Protein AF-A0A5S9MAD8-F1 (afdb_monomer)

Radius of gyration: 16.07 Å; Cα contacts (8 Å, |Δi|>4): 104; chains: 1; bounding box: 41×41×41 Å

Mean predicted aligned error: 9.91 Å

Secondary structure (DSSP, 8-state):
-PPPPPHHHHHHHHHHHHHHHHTT-HHHHHHHHHHHHHHHHHS---HHHHHHHHHHHHHHHHHHHTHHHHHH--SHHHHHHHHHHHHHHTHHHHHHHHIIIIIIHHHHHHHHTT-HHHHHHHHHHHHHHHHHHHTT-

Organism: Bacillus safensis (NCBI:txid561879)

pLDDT: mean 73.01, std 12.06, range [33.56, 89.81]

InterPro domains:
  IPR011990 Tetratricopeptide-like helical domain superfamily [G3DSA:1.25.40.10] (1-135)

Nearest PDB structures (foldseek):
  3q15-assembly1_A-2  TM=9.658E-01  e=4.443E-08  Bacillus subtilis
  4i9e-assembly1_B  TM=8.475E-01  e=8.284E-08  Bacillus subtilis subsp. subtilis str. 168
  8rsv-assembly2_B  TM=5.464E-01  e=5.008E-06  Bacillus phage phi3T
  6t46-assembly2_G  TM=8.419E-01  e=9.487E-04  Bacillus subtilis subsp. natto
  4gyo-assembly2_A  TM=5.445E-01  e=3.602E-05  Bacillus subtilis subsp. subtilis str. 168

Sequence (137 aa):
MKLKLSSPQVGIKINEWYRQICGFHVMKAEKLKAEIEQEILEMEQDQNLLLFYQLMDFRHKVMLEYFEPAKKASNDEEIKNLLETIEHSQTKLTDMLEYYVHFFFTGMFEFEQRNYLSAIAYYRSAEKKSSISYQMI

Structure (mmCIF, N/CA/C/O backbone):
data_AF-A0A5S9MAD8-F1
#
_entry.id   AF-A0A5S9MAD8-F1
#
loop_
_atom_site.group_PDB
_atom_site.id
_atom_site.type_symbol
_atom_site.label_atom_id
_atom_site.label_alt_id
_atom_site.label_comp_id
_atom_site.label_asym_id
_atom_site.label_entity_id
_atom_site.label_seq_id
_atom_site.pdbx_PDB_ins_code
_atom_site.Cartn_x
_atom_site.Cartn_y
_atom_site.Cartn_z
_atom_site.occupancy
_atom_site.B_iso_or_equiv
_atom_site.auth_seq_id
_atom_site.auth_comp_id
_atom_site.auth_asym_id
_atom_site.auth_atom_id
_atom_site.pdbx_PDB_model_num
ATOM 1 N N . MET A 1 1 ? -19.968 -17.087 14.741 1.00 36.34 1 MET A N 1
ATOM 2 C CA . MET A 1 1 ? -19.930 -15.861 13.915 1.00 36.34 1 MET A CA 1
ATOM 3 C C . MET A 1 1 ? -18.581 -15.837 13.219 1.00 36.34 1 MET A C 1
ATOM 5 O O . MET A 1 1 ? -17.586 -15.890 13.930 1.00 36.34 1 MET A O 1
ATOM 9 N N . LYS A 1 2 ? -18.519 -15.830 11.878 1.00 42.62 2 LYS A N 1
ATOM 10 C CA . LYS A 1 2 ? -17.281 -15.420 11.193 1.00 42.62 2 LYS A CA 1
ATOM 11 C C . LYS A 1 2 ? -17.064 -13.956 11.587 1.00 42.62 2 LYS A C 1
ATOM 13 O O . LYS A 1 2 ? -17.947 -13.139 11.336 1.00 42.62 2 LYS A O 1
ATOM 18 N N . LEU A 1 3 ? -15.975 -13.656 12.291 1.00 52.44 3 LEU A N 1
ATOM 19 C CA . LEU A 1 3 ? -15.529 -12.275 12.467 1.00 52.44 3 LEU A CA 1
ATOM 20 C C . LEU A 1 3 ? -15.275 -11.742 11.057 1.00 52.44 3 LEU A C 1
ATOM 22 O O . LEU A 1 3 ? -14.490 -12.343 10.325 1.00 52.44 3 LEU A O 1
ATOM 26 N N . LYS A 1 4 ? -16.000 -10.698 10.645 1.00 60.66 4 LYS A N 1
ATOM 27 C CA . LYS A 1 4 ? -15.664 -9.992 9.407 1.00 60.66 4 LYS A CA 1
ATOM 28 C C . LYS A 1 4 ? -14.216 -9.522 9.526 1.00 60.66 4 LYS A C 1
ATOM 30 O O . LYS A 1 4 ? -13.819 -9.087 10.609 1.00 60.66 4 LYS A O 1
ATOM 35 N N . LEU A 1 5 ? -13.435 -9.659 8.453 1.00 65.19 5 LEU A N 1
ATOM 36 C CA . LEU A 1 5 ? -12.082 -9.108 8.431 1.00 65.19 5 LEU A CA 1
ATOM 37 C C . LEU A 1 5 ? -12.155 -7.603 8.706 1.00 65.19 5 LEU A C 1
ATOM 39 O O . LEU A 1 5 ? -13.074 -6.931 8.231 1.00 65.19 5 LEU A O 1
ATOM 43 N N . SER A 1 6 ? -11.198 -7.091 9.477 1.00 74.12 6 SER A N 1
ATOM 44 C CA . SER A 1 6 ? -11.121 -5.655 9.736 1.00 74.12 6 SER A CA 1
ATOM 45 C C . SER A 1 6 ? -10.389 -4.951 8.594 1.00 74.12 6 SER A C 1
ATOM 47 O O . SER A 1 6 ? -9.384 -5.458 8.089 1.00 74.12 6 SER A O 1
ATOM 49 N N . SER A 1 7 ? -10.858 -3.759 8.220 1.00 75.62 7 SER A N 1
ATOM 50 C CA . SER A 1 7 ? -10.244 -2.906 7.186 1.00 75.62 7 SER A CA 1
ATOM 51 C C . SER A 1 7 ? -8.725 -2.720 7.331 1.00 75.62 7 SER A C 1
ATOM 53 O O . SER A 1 7 ? -8.002 -2.888 6.343 1.00 75.62 7 SER A O 1
ATOM 55 N N . PRO A 1 8 ? -8.174 -2.501 8.541 1.00 75.44 8 PRO A N 1
ATOM 56 C CA . PRO A 1 8 ? -6.734 -2.337 8.719 1.00 75.44 8 PRO A CA 1
ATOM 57 C C . PRO A 1 8 ? -5.931 -3.606 8.416 1.00 75.44 8 PRO A C 1
ATOM 59 O O . PRO A 1 8 ? -4.808 -3.508 7.927 1.00 75.44 8 PRO A O 1
ATOM 62 N N . GLN A 1 9 ? -6.495 -4.798 8.639 1.00 80.56 9 GLN A N 1
ATOM 63 C CA . GLN A 1 9 ? -5.815 -6.064 8.341 1.00 80.56 9 GLN A CA 1
ATOM 64 C C . GLN A 1 9 ? -5.610 -6.243 6.834 1.00 80.56 9 GLN A C 1
ATOM 66 O O . GLN A 1 9 ? -4.515 -6.602 6.395 1.00 80.56 9 GLN A O 1
ATOM 71 N N . VAL A 1 10 ? -6.638 -5.930 6.040 1.00 83.50 10 VAL A N 1
ATOM 72 C CA . VAL A 1 10 ? -6.539 -5.943 4.574 1.00 83.50 10 VAL A CA 1
ATOM 73 C C . VAL A 1 10 ? -5.621 -4.815 4.092 1.00 83.50 10 VAL A C 1
ATOM 75 O O . VAL A 1 10 ? -4.798 -5.030 3.203 1.00 83.50 10 VAL A O 1
ATOM 78 N N . GLY A 1 11 ? -5.664 -3.643 4.734 1.00 81.88 11 GLY A N 1
ATOM 79 C CA . GLY A 1 11 ? -4.753 -2.528 4.453 1.00 81.88 11 GLY A CA 1
ATOM 80 C C . GLY A 1 11 ? -3.271 -2.898 4.595 1.00 81.88 11 GLY A C 1
ATOM 81 O O . GLY A 1 11 ? -2.470 -2.585 3.716 1.00 81.88 11 GLY A O 1
ATOM 82 N N . ILE A 1 12 ? -2.893 -3.642 5.641 1.00 82.25 12 ILE A N 1
ATOM 83 C CA . ILE A 1 12 ? -1.512 -4.131 5.808 1.00 82.25 12 ILE A CA 1
ATOM 84 C C . ILE A 1 12 ? -1.109 -5.112 4.700 1.00 82.25 12 ILE A C 1
ATOM 86 O O . ILE A 1 12 ? 0.031 -5.068 4.233 1.00 82.25 12 ILE A O 1
ATOM 90 N N . LYS A 1 13 ? -2.022 -5.961 4.219 1.00 84.88 13 LYS A N 1
ATOM 91 C CA . LYS A 1 13 ? -1.727 -6.829 3.067 1.00 84.88 13 LYS A CA 1
ATOM 92 C C . LYS A 1 13 ? -1.536 -6.041 1.780 1.00 84.88 13 LYS A C 1
ATOM 94 O O . LYS A 1 13 ? -0.631 -6.354 1.011 1.00 84.88 13 LYS A O 1
ATOM 99 N N . ILE A 1 14 ? -2.320 -4.986 1.567 1.00 85.00 14 ILE A N 1
ATOM 100 C CA . ILE A 1 14 ? -2.109 -4.062 0.444 1.00 85.00 14 ILE A CA 1
ATOM 101 C C . ILE A 1 14 ? -0.730 -3.380 0.564 1.00 85.00 14 ILE A C 1
ATOM 103 O O . ILE A 1 14 ? -0.042 -3.208 -0.442 1.00 85.00 14 ILE A O 1
ATOM 107 N N . ASN A 1 15 ? -0.253 -3.084 1.779 1.00 82.56 15 ASN A N 1
ATOM 108 C CA . ASN A 1 15 ? 1.110 -2.573 1.991 1.00 82.56 15 ASN A CA 1
ATOM 109 C C . ASN A 1 15 ? 2.188 -3.600 1.625 1.00 82.56 15 ASN A C 1
ATOM 111 O O . ASN A 1 15 ? 3.227 -3.248 1.063 1.00 82.56 15 ASN A O 1
ATOM 115 N N . GLU A 1 16 ? 1.970 -4.875 1.944 1.00 84.31 16 GLU A N 1
ATOM 116 C CA . GLU A 1 16 ? 2.871 -5.945 1.521 1.00 84.31 16 GLU A CA 1
ATOM 117 C C . GLU A 1 16 ? 2.863 -6.111 -0.002 1.00 84.31 16 GLU A C 1
ATOM 119 O O . GLU A 1 16 ? 3.926 -6.234 -0.615 1.00 84.31 16 GLU A O 1
ATOM 124 N N . TRP A 1 17 ? 1.686 -6.019 -0.623 1.00 86.88 17 TRP A N 1
ATOM 125 C CA . TRP A 1 17 ? 1.540 -6.019 -2.074 1.00 86.88 17 TRP A CA 1
ATOM 126 C C . TRP A 1 17 ? 2.324 -4.870 -2.718 1.00 86.88 17 TRP A C 1
ATOM 128 O O . TRP A 1 17 ? 3.088 -5.118 -3.651 1.00 86.88 17 TRP A O 1
ATOM 138 N N . TYR A 1 18 ? 2.270 -3.659 -2.151 1.00 82.62 18 TYR A N 1
ATOM 139 C CA . TYR A 1 18 ? 3.089 -2.523 -2.593 1.00 82.62 18 TYR A CA 1
ATOM 140 C C . TYR A 1 18 ? 4.591 -2.833 -2.582 1.00 82.62 18 TYR A C 1
ATOM 142 O O . TYR A 1 18 ? 5.291 -2.556 -3.553 1.00 82.62 18 TYR A O 1
ATOM 150 N N . ARG A 1 19 ? 5.099 -3.480 -1.523 1.00 81.75 19 ARG A N 1
ATOM 151 C CA . ARG A 1 19 ? 6.519 -3.876 -1.454 1.00 81.75 19 ARG A CA 1
ATOM 152 C C . ARG A 1 19 ? 6.892 -4.874 -2.549 1.00 81.75 19 ARG A C 1
ATOM 154 O O . ARG A 1 19 ? 7.978 -4.771 -3.116 1.00 81.75 19 ARG A O 1
ATOM 161 N N . GLN A 1 20 ? 6.008 -5.825 -2.862 1.00 82.56 20 GLN A N 1
ATOM 162 C CA . GLN A 1 20 ? 6.246 -6.769 -3.958 1.00 82.56 20 GLN A CA 1
ATOM 163 C C . GLN A 1 20 ? 6.226 -6.072 -5.324 1.00 82.56 20 GLN A C 1
ATOM 165 O O . GLN A 1 20 ? 7.050 -6.415 -6.172 1.00 82.56 20 GLN A O 1
ATOM 170 N N . ILE A 1 21 ? 5.349 -5.075 -5.509 1.00 79.12 21 ILE A N 1
ATOM 171 C CA . ILE A 1 21 ? 5.280 -4.247 -6.722 1.00 79.12 21 ILE A CA 1
ATOM 172 C C . ILE A 1 21 ? 6.576 -3.451 -6.912 1.00 79.12 21 ILE A C 1
ATOM 174 O O . ILE A 1 21 ? 7.177 -3.507 -7.982 1.00 79.12 21 ILE A O 1
ATOM 178 N N . CYS A 1 22 ? 7.055 -2.758 -5.875 1.00 73.94 22 CYS A N 1
ATOM 179 C CA . CYS A 1 22 ? 8.310 -2.003 -5.955 1.00 73.94 22 CYS A CA 1
ATOM 180 C C . CYS A 1 22 ? 9.528 -2.911 -6.172 1.00 73.94 22 CYS A C 1
ATOM 182 O O . CYS A 1 22 ? 10.488 -2.507 -6.814 1.00 73.94 22 CYS A O 1
ATOM 184 N N . GLY A 1 23 ? 9.486 -4.152 -5.683 1.00 74.25 23 GLY A N 1
ATOM 185 C CA . GLY A 1 23 ? 10.523 -5.150 -5.949 1.00 74.25 23 GLY A CA 1
ATOM 186 C C . GLY A 1 23 ? 10.373 -5.903 -7.278 1.00 74.25 23 GLY A C 1
ATOM 187 O O . GLY A 1 23 ? 11.100 -6.869 -7.476 1.00 74.25 23 GLY A O 1
ATOM 188 N N . PHE A 1 24 ? 9.415 -5.544 -8.144 1.00 74.12 24 PHE A N 1
ATOM 189 C CA . PHE A 1 24 ? 9.109 -6.242 -9.408 1.00 74.12 24 PHE A CA 1
ATOM 190 C C . PHE A 1 24 ? 8.879 -7.761 -9.268 1.00 74.12 24 PHE A C 1
ATOM 192 O O . PHE A 1 24 ? 9.082 -8.542 -10.202 1.00 74.12 24 PHE A O 1
ATOM 199 N N . HIS A 1 25 ? 8.392 -8.213 -8.110 1.00 80.06 25 HIS A N 1
ATOM 200 C CA . HIS A 1 25 ? 8.099 -9.622 -7.850 1.00 80.06 25 HIS A CA 1
ATOM 201 C C . HIS A 1 25 ? 6.718 -10.013 -8.400 1.00 80.06 25 HIS A C 1
ATOM 203 O O . HIS A 1 25 ? 5.810 -10.335 -7.634 1.00 80.06 25 HIS A O 1
ATOM 209 N N . VAL A 1 26 ? 6.556 -10.020 -9.727 1.00 79.69 26 VAL A N 1
ATOM 210 C CA . VAL A 1 26 ? 5.252 -10.178 -10.412 1.00 79.69 26 VAL A CA 1
ATOM 211 C C . VAL A 1 26 ? 4.441 -11.374 -9.911 1.00 79.69 26 VAL A C 1
ATOM 213 O O . VAL A 1 26 ? 3.281 -11.227 -9.546 1.00 79.69 26 VAL A O 1
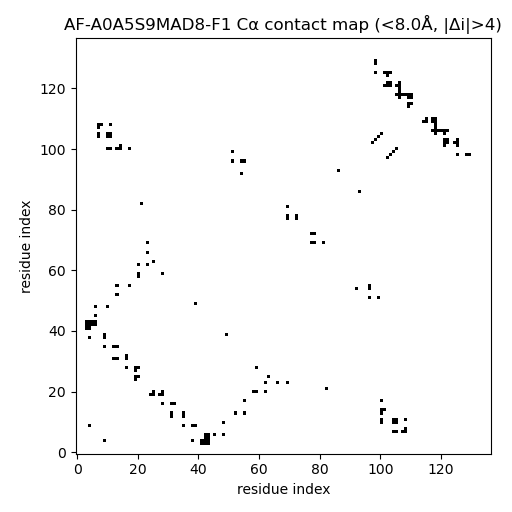ATOM 216 N N . MET A 1 27 ? 5.061 -12.553 -9.809 1.00 81.88 27 MET A N 1
ATOM 217 C CA . MET A 1 27 ? 4.370 -13.771 -9.358 1.00 81.88 27 MET A CA 1
ATOM 218 C C . MET A 1 27 ? 3.815 -13.648 -7.931 1.00 81.88 27 MET A C 1
ATOM 220 O O . MET A 1 27 ? 2.739 -14.163 -7.633 1.00 81.88 27 MET A O 1
ATOM 224 N N . LYS A 1 28 ? 4.548 -12.975 -7.0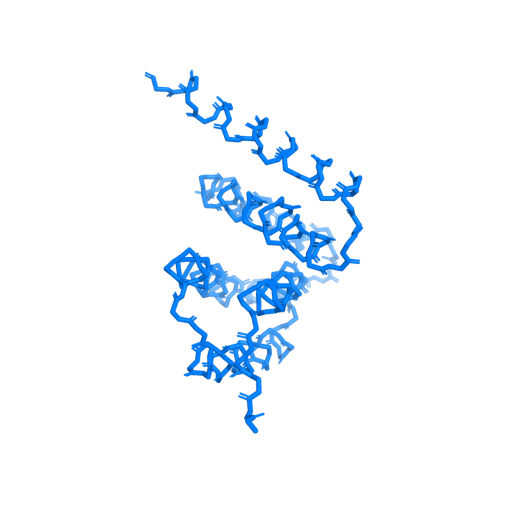33 1.00 83.12 28 LYS A N 1
ATOM 225 C CA . LYS A 1 28 ? 4.103 -12.746 -5.651 1.00 83.12 28 LYS A CA 1
ATOM 226 C C . LYS A 1 28 ? 3.045 -11.647 -5.592 1.00 83.12 28 LYS A C 1
ATOM 228 O O . LYS A 1 28 ? 2.096 -11.777 -4.826 1.00 83.12 28 LYS A O 1
ATOM 233 N N . ALA A 1 29 ? 3.199 -10.602 -6.405 1.00 86.00 29 ALA A N 1
ATOM 234 C CA . ALA A 1 29 ? 2.254 -9.497 -6.493 1.00 86.00 29 ALA A CA 1
ATOM 235 C C . ALA A 1 29 ? 0.881 -9.957 -7.013 1.00 86.00 29 ALA A C 1
ATOM 237 O O . ALA A 1 29 ? -0.128 -9.637 -6.395 1.00 86.00 29 ALA A O 1
ATOM 238 N N . GLU A 1 30 ? 0.832 -10.778 -8.066 1.00 85.88 30 GLU A N 1
ATOM 239 C CA . GLU A 1 30 ? -0.416 -11.367 -8.582 1.00 85.88 30 GLU A CA 1
ATOM 240 C C . GLU A 1 30 ? -1.105 -12.271 -7.549 1.00 85.88 30 GLU A C 1
ATOM 242 O O . GLU A 1 30 ? -2.319 -12.195 -7.352 1.00 85.88 30 GLU A O 1
ATOM 247 N N . LYS A 1 31 ? -0.333 -13.090 -6.821 1.00 89.69 31 LYS A N 1
ATOM 248 C CA . LYS A 1 31 ? -0.887 -13.937 -5.754 1.00 89.69 31 LYS A CA 1
ATOM 249 C C . LYS A 1 31 ? -1.511 -13.099 -4.635 1.00 89.69 31 LYS A C 1
ATOM 251 O O . LYS A 1 31 ? -2.632 -13.379 -4.224 1.00 89.69 31 LYS A O 1
ATOM 256 N N . LEU A 1 32 ? -0.797 -12.072 -4.164 1.00 88.12 32 LEU A N 1
ATOM 257 C CA . LEU A 1 32 ? -1.294 -11.167 -3.124 1.00 88.12 32 LEU A CA 1
ATOM 258 C C . LEU A 1 32 ? -2.531 -10.397 -3.587 1.00 88.12 32 LEU A C 1
ATOM 260 O O . LEU A 1 32 ? -3.478 -10.271 -2.818 1.00 88.12 32 LEU A O 1
ATOM 264 N N . LYS A 1 33 ? -2.562 -9.940 -4.844 1.00 89.81 33 LYS A N 1
ATOM 265 C CA . LYS A 1 33 ? -3.738 -9.283 -5.421 1.00 89.81 33 LYS A CA 1
ATOM 266 C C . LYS A 1 33 ? -4.978 -10.177 -5.341 1.00 89.81 33 LYS A C 1
ATOM 268 O O . LYS A 1 33 ? -6.005 -9.731 -4.840 1.00 89.81 33 LYS A O 1
ATOM 273 N N . ALA A 1 34 ? -4.874 -11.430 -5.783 1.00 88.94 34 ALA A N 1
ATOM 274 C CA . ALA A 1 34 ? -6.000 -12.364 -5.759 1.00 88.94 34 ALA A CA 1
ATOM 275 C C . ALA A 1 34 ? -6.507 -12.639 -4.329 1.00 88.94 34 ALA A C 1
ATOM 277 O O . ALA A 1 34 ? -7.713 -12.738 -4.106 1.00 88.94 34 ALA A O 1
ATOM 278 N N . GLU A 1 35 ? -5.600 -12.735 -3.350 1.00 89.06 35 GLU A N 1
ATOM 279 C CA . GLU A 1 35 ? -5.957 -12.882 -1.931 1.00 89.06 35 GLU A CA 1
ATOM 280 C C . GLU A 1 35 ? -6.687 -11.638 -1.397 1.00 89.06 35 GLU A C 1
ATOM 282 O O . GLU A 1 35 ? -7.727 -11.762 -0.751 1.00 89.06 35 GLU A O 1
ATOM 287 N N . ILE A 1 36 ? -6.191 -10.439 -1.717 1.00 87.44 36 ILE A N 1
ATOM 288 C CA . ILE A 1 36 ? -6.797 -9.163 -1.310 1.00 87.44 36 ILE A CA 1
ATOM 289 C C . ILE A 1 36 ? -8.196 -9.000 -1.918 1.00 87.44 36 ILE A C 1
ATOM 291 O O . ILE A 1 36 ? -9.118 -8.598 -1.214 1.00 87.44 36 ILE A O 1
ATOM 295 N N . GLU A 1 37 ? -8.391 -9.342 -3.195 1.00 88.56 37 GLU A N 1
ATOM 296 C CA . GLU A 1 37 ? -9.704 -9.269 -3.853 1.00 88.56 37 GLU A CA 1
ATOM 297 C C . GLU A 1 37 ? -10.747 -10.164 -3.168 1.00 88.56 37 GLU A C 1
ATOM 299 O O . GLU A 1 37 ? -11.890 -9.746 -2.988 1.00 88.56 37 GLU A O 1
ATOM 304 N N . GLN A 1 38 ? -10.359 -11.371 -2.740 1.00 87.50 38 GLN A N 1
ATOM 305 C CA . GLN A 1 38 ? -11.239 -12.263 -1.976 1.00 87.50 38 GLN A CA 1
ATOM 306 C C . GLN A 1 38 ? -11.570 -11.682 -0.597 1.00 87.50 38 GLN A C 1
ATOM 308 O O . GLN A 1 38 ? -12.721 -11.719 -0.164 1.00 87.50 38 GLN A O 1
ATOM 313 N N . GLU A 1 39 ? -10.581 -11.109 0.086 1.00 85.12 39 GLU A N 1
ATOM 314 C CA . GLU A 1 39 ? -10.763 -10.551 1.426 1.00 85.12 39 GLU A CA 1
ATOM 315 C C . GLU A 1 39 ? -11.611 -9.279 1.430 1.00 85.12 39 GLU A C 1
ATOM 317 O O . GLU A 1 39 ? -12.449 -9.123 2.315 1.00 85.12 39 GLU A O 1
ATOM 322 N N . ILE A 1 40 ? -11.487 -8.425 0.409 1.00 83.88 40 ILE A N 1
ATOM 323 C CA . ILE A 1 40 ? -12.338 -7.239 0.226 1.00 83.88 40 ILE A CA 1
ATOM 324 C C . ILE A 1 40 ? -13.821 -7.629 0.095 1.00 83.88 40 ILE A C 1
ATOM 326 O O . ILE A 1 40 ? -14.685 -6.892 0.570 1.00 83.88 40 ILE A O 1
ATOM 330 N N . LEU A 1 41 ? -14.137 -8.787 -0.501 1.00 82.94 41 LEU A N 1
ATOM 331 C CA . LEU A 1 41 ? -15.517 -9.280 -0.618 1.00 82.94 41 LEU A CA 1
ATOM 332 C C . LEU A 1 41 ? -16.108 -9.745 0.724 1.00 82.94 41 LEU A C 1
ATOM 334 O O . LEU A 1 41 ? -17.322 -9.663 0.913 1.00 82.94 41 LEU A O 1
ATOM 338 N N . GLU A 1 42 ? -15.278 -10.242 1.648 1.00 80.38 42 GLU A N 1
ATOM 339 C CA . GLU A 1 42 ? -15.710 -10.727 2.970 1.00 80.38 42 GLU A CA 1
ATOM 340 C C . GLU A 1 42 ? -15.682 -9.637 4.068 1.00 80.38 42 GLU A C 1
ATOM 342 O O . GLU A 1 42 ? -16.211 -9.843 5.168 1.00 80.38 42 GLU A O 1
ATOM 347 N N . MET A 1 43 ? -15.073 -8.483 3.786 1.00 79.69 43 MET A N 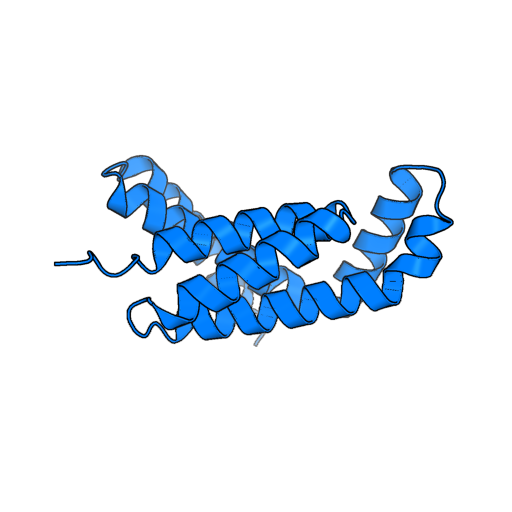1
ATOM 348 C CA . MET A 1 43 ? -14.849 -7.387 4.732 1.00 79.69 43 MET A CA 1
ATOM 349 C C . MET A 1 43 ? -16.078 -6.482 4.937 1.00 79.69 43 MET A C 1
ATOM 351 O O . MET A 1 43 ? -17.046 -6.493 4.175 1.00 79.69 43 MET A O 1
ATOM 355 N N . GLU A 1 44 ? -16.046 -5.645 5.978 1.00 74.31 44 GLU A N 1
ATOM 356 C CA . GLU A 1 44 ? -16.955 -4.497 6.081 1.00 74.31 44 GLU A CA 1
ATOM 357 C C . GLU A 1 44 ? -16.703 -3.477 4.964 1.00 74.31 44 GLU A C 1
ATOM 359 O O . GLU A 1 44 ? -15.578 -3.307 4.506 1.00 74.31 44 GLU A O 1
ATOM 364 N N . GLN A 1 45 ? -17.753 -2.789 4.505 1.00 73.25 45 GLN A N 1
ATOM 365 C CA . GLN A 1 45 ? -17.591 -1.776 3.463 1.00 73.25 45 GLN A CA 1
ATOM 366 C C . GLN A 1 45 ? -16.785 -0.587 3.994 1.00 73.25 45 GLN A C 1
ATOM 368 O O . GLN A 1 45 ? -17.293 0.209 4.780 1.00 73.25 45 GLN A O 1
ATOM 373 N N . ASP A 1 46 ? -15.556 -0.444 3.502 1.00 79.44 46 ASP A N 1
ATOM 374 C CA . ASP A 1 46 ? -14.699 0.712 3.743 1.00 79.44 46 ASP A CA 1
ATOM 375 C C . ASP A 1 46 ? -14.314 1.352 2.404 1.00 79.44 46 ASP A C 1
ATOM 377 O O . ASP A 1 46 ? -13.526 0.812 1.625 1.00 79.44 46 ASP A O 1
ATOM 381 N N . GLN A 1 47 ? -14.889 2.523 2.126 1.00 77.62 47 GLN A N 1
ATOM 382 C CA . GLN A 1 47 ? -14.639 3.254 0.884 1.00 77.62 47 GLN A CA 1
ATOM 383 C C . GLN A 1 47 ? -13.183 3.719 0.753 1.00 77.62 47 GLN A C 1
ATOM 385 O O . GLN A 1 47 ? -12.672 3.777 -0.365 1.00 77.62 47 GLN A O 1
ATOM 390 N N . ASN A 1 48 ? -12.502 4.008 1.866 1.00 76.75 48 ASN A N 1
ATOM 391 C CA . ASN A 1 48 ? -11.101 4.424 1.839 1.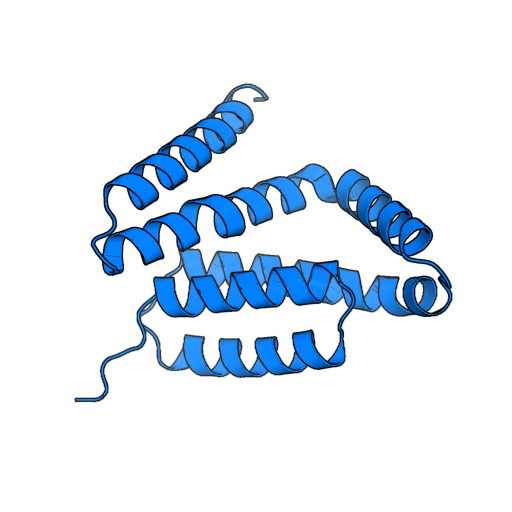00 76.75 48 ASN A CA 1
ATOM 392 C C . ASN A 1 48 ? -10.201 3.246 1.458 1.00 76.75 48 ASN A C 1
ATOM 394 O O . ASN A 1 48 ? -9.259 3.421 0.687 1.00 76.75 48 ASN A O 1
ATOM 398 N N . LEU A 1 49 ? -10.522 2.038 1.934 1.00 81.50 49 LEU A N 1
ATOM 399 C CA . LEU A 1 49 ? -9.805 0.830 1.528 1.00 81.50 49 LEU A CA 1
ATOM 400 C C . LEU A 1 49 ? -10.051 0.496 0.052 1.00 81.50 49 LEU A C 1
ATOM 402 O O . LEU A 1 49 ? -9.102 0.167 -0.655 1.00 81.50 49 LEU A O 1
ATOM 406 N N . LEU A 1 50 ? -11.289 0.613 -0.442 1.00 83.44 50 LEU A N 1
ATOM 407 C CA . LEU A 1 50 ? -11.570 0.393 -1.867 1.00 83.44 50 LEU A CA 1
ATOM 408 C C . LEU A 1 50 ? -10.806 1.383 -2.754 1.00 83.44 50 LEU A C 1
ATOM 410 O O . LEU A 1 50 ? -10.237 0.979 -3.767 1.00 83.44 50 LEU A O 1
ATOM 414 N N . LEU A 1 51 ? -10.759 2.661 -2.367 1.00 82.12 51 LEU A N 1
ATOM 415 C CA . LEU A 1 51 ? -9.963 3.662 -3.073 1.00 82.12 51 LEU A CA 1
ATOM 416 C C . LEU A 1 51 ? -8.477 3.289 -3.051 1.00 82.12 51 LEU A C 1
ATOM 418 O O . LEU A 1 51 ? -7.811 3.323 -4.085 1.00 82.12 51 LEU A O 1
ATOM 422 N N . PHE A 1 52 ? -7.964 2.884 -1.890 1.00 80.50 52 PHE A N 1
ATOM 423 C CA . PHE A 1 52 ? -6.578 2.456 -1.753 1.00 80.50 52 PHE A CA 1
ATOM 424 C C . PHE A 1 52 ? -6.250 1.244 -2.635 1.00 80.50 52 PHE A C 1
ATOM 426 O O . PHE A 1 52 ? -5.235 1.243 -3.333 1.00 80.50 52 PHE A O 1
ATOM 433 N N . TYR A 1 53 ? -7.146 0.258 -2.685 1.00 85.94 53 TYR A N 1
ATOM 434 C CA . TYR A 1 53 ? -7.045 -0.889 -3.580 1.00 85.94 53 TYR A CA 1
ATOM 435 C C . TYR A 1 53 ? -6.989 -0.465 -5.055 1.00 85.94 53 TYR A C 1
ATOM 437 O O . TYR A 1 53 ? -6.116 -0.918 -5.791 1.00 85.94 53 TYR A O 1
ATOM 445 N N . GLN A 1 54 ? -7.872 0.439 -5.491 1.00 85.12 54 GLN A N 1
ATOM 446 C CA . GLN A 1 54 ? -7.900 0.921 -6.877 1.00 85.12 54 GLN A CA 1
ATOM 447 C C . GLN A 1 54 ? -6.603 1.634 -7.278 1.00 85.12 54 GLN A C 1
ATOM 449 O O . GLN A 1 54 ? -6.094 1.419 -8.381 1.00 85.12 54 GLN A O 1
ATOM 454 N N . LEU A 1 55 ? -6.047 2.455 -6.383 1.00 83.25 55 LEU A N 1
ATOM 455 C CA . LEU A 1 55 ? -4.758 3.113 -6.605 1.00 83.25 55 LEU A CA 1
ATOM 456 C C . LEU A 1 55 ? -3.626 2.083 -6.733 1.00 83.25 55 LEU A C 1
ATOM 458 O O . LEU A 1 55 ? -2.755 2.221 -7.594 1.00 83.25 55 LEU A O 1
ATOM 462 N N . MET A 1 56 ? -3.660 1.029 -5.914 1.00 84.31 56 MET A N 1
ATOM 463 C CA . MET A 1 56 ? -2.662 -0.037 -5.953 1.00 84.31 56 MET A CA 1
ATOM 464 C C . MET A 1 56 ? -2.770 -0.899 -7.215 1.00 84.31 56 MET A C 1
ATOM 466 O O . MET A 1 56 ? -1.753 -1.209 -7.832 1.00 84.31 56 MET A O 1
ATOM 470 N N . ASP A 1 57 ? -3.986 -1.227 -7.657 1.00 86.25 57 ASP A N 1
ATOM 471 C CA . ASP A 1 57 ? -4.213 -1.952 -8.911 1.00 86.25 57 ASP A CA 1
ATOM 472 C C . ASP A 1 57 ? -3.711 -1.156 -10.122 1.00 86.25 57 ASP A C 1
ATOM 474 O O . ASP A 1 57 ? -3.085 -1.715 -11.025 1.00 86.25 57 ASP A O 1
ATOM 478 N N . PHE A 1 58 ? -3.899 0.167 -10.122 1.00 82.19 58 PHE A N 1
ATOM 479 C CA . PHE A 1 58 ? -3.304 1.028 -11.141 1.00 82.19 58 PHE A CA 1
ATOM 480 C C . PHE A 1 58 ? -1.769 0.966 -11.108 1.00 82.19 58 PHE A C 1
ATOM 482 O O . PHE A 1 58 ? -1.140 0.740 -12.142 1.00 82.19 58 PHE A O 1
ATOM 489 N N . ARG A 1 59 ? -1.146 1.074 -9.926 1.00 80.31 59 ARG A N 1
ATOM 490 C CA . ARG A 1 59 ? 0.317 0.959 -9.781 1.00 80.31 59 ARG A CA 1
ATOM 491 C C . ARG A 1 59 ? 0.847 -0.411 -10.217 1.00 80.31 59 ARG A C 1
ATOM 493 O O . ARG A 1 59 ? 1.933 -0.487 -10.794 1.00 80.31 59 ARG A O 1
ATOM 500 N N . HIS A 1 60 ? 0.087 -1.474 -9.968 1.00 83.19 60 HIS A N 1
ATOM 501 C CA . HIS A 1 60 ? 0.413 -2.830 -10.395 1.00 83.19 60 HIS A CA 1
ATOM 502 C C . HIS A 1 60 ? 0.360 -2.978 -11.921 1.00 83.19 60 HIS A C 1
ATOM 504 O O . HIS A 1 60 ? 1.287 -3.529 -12.510 1.00 83.19 60 HIS A O 1
ATOM 510 N N . LYS A 1 61 ? -0.662 -2.416 -12.580 1.00 82.94 61 LYS A N 1
ATOM 511 C CA . LYS A 1 61 ? -0.742 -2.358 -14.051 1.00 82.94 61 LYS A CA 1
ATOM 512 C C . LYS A 1 61 ? 0.445 -1.618 -14.656 1.00 82.94 61 LYS A C 1
ATOM 514 O O . LYS A 1 61 ? 1.067 -2.133 -15.578 1.00 82.94 61 LYS A O 1
ATOM 519 N N . VAL A 1 62 ? 0.816 -0.476 -14.075 1.00 79.56 62 VAL A N 1
ATOM 520 C CA . VAL A 1 62 ? 2.024 0.262 -14.467 1.00 79.56 62 VAL A CA 1
ATOM 521 C C . VAL A 1 62 ? 3.257 -0.639 -14.335 1.00 79.56 62 VAL A C 1
ATOM 523 O O . VAL A 1 62 ? 4.019 -0.778 -15.281 1.00 79.56 62 VAL A O 1
ATOM 526 N N . MET A 1 63 ? 3.446 -1.336 -13.210 1.00 79.69 63 MET A N 1
ATOM 527 C CA . MET A 1 63 ? 4.572 -2.271 -13.057 1.00 79.69 63 MET A CA 1
ATOM 528 C C . MET A 1 63 ? 4.599 -3.352 -14.152 1.00 79.69 63 MET A C 1
ATOM 530 O O . MET A 1 63 ? 5.677 -3.650 -14.657 1.00 79.69 63 MET A O 1
ATOM 534 N N . LEU A 1 64 ? 3.449 -3.910 -14.544 1.00 77.81 64 LEU A N 1
ATOM 535 C CA . LEU A 1 64 ? 3.363 -4.898 -15.628 1.00 77.81 64 LEU A CA 1
ATOM 536 C C . LEU A 1 64 ? 3.755 -4.310 -16.993 1.00 77.81 64 LEU A C 1
ATOM 538 O O . LEU A 1 64 ? 4.450 -4.972 -17.759 1.00 77.81 64 LEU A O 1
ATOM 542 N N . GLU A 1 65 ? 3.375 -3.064 -17.285 1.00 78.06 65 GLU A N 1
ATOM 543 C CA . GLU A 1 65 ? 3.789 -2.364 -18.511 1.00 78.06 65 GLU A CA 1
ATOM 544 C C . GLU A 1 65 ? 5.311 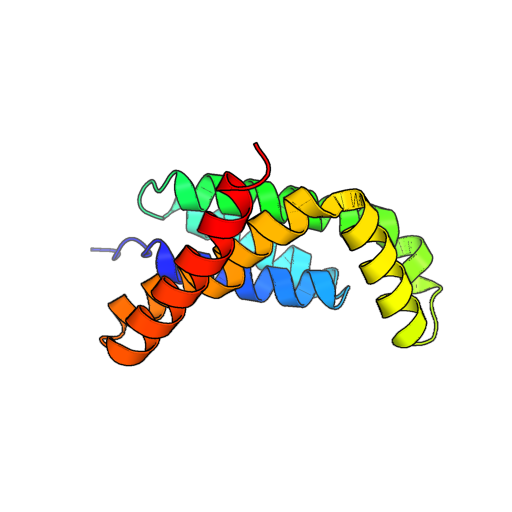-2.153 -18.568 1.00 78.06 65 GLU A C 1
ATOM 546 O O . GLU A 1 65 ? 5.932 -2.328 -19.618 1.00 78.06 65 GLU A O 1
ATOM 551 N N . TYR A 1 66 ? 5.932 -1.850 -17.425 1.00 69.56 66 TYR A N 1
ATOM 552 C CA . TYR A 1 66 ? 7.383 -1.676 -17.300 1.00 69.56 66 TYR A CA 1
ATOM 553 C C . TYR A 1 66 ? 8.131 -2.975 -16.945 1.00 69.56 66 TYR A C 1
ATOM 555 O O . TYR A 1 66 ? 9.348 -2.953 -16.745 1.00 69.56 66 TYR A O 1
ATOM 563 N N . PHE A 1 67 ? 7.449 -4.124 -16.912 1.00 68.12 67 PHE A N 1
ATOM 564 C CA . PHE A 1 67 ? 8.059 -5.399 -16.534 1.00 68.12 67 PHE A CA 1
ATOM 565 C C . PHE A 1 67 ? 9.030 -5.925 -17.595 1.00 68.12 67 PHE A C 1
ATOM 567 O O . PHE A 1 67 ? 10.112 -6.392 -17.259 1.00 68.12 67 PHE A O 1
ATOM 574 N N . GLU A 1 68 ? 8.686 -5.821 -18.880 1.00 64.31 68 GLU A N 1
ATOM 575 C CA . GLU A 1 68 ? 9.563 -6.247 -19.980 1.00 64.31 68 GLU A CA 1
ATOM 576 C C . GLU A 1 68 ? 10.922 -5.511 -20.001 1.00 64.31 68 GLU A C 1
ATOM 578 O O . GLU A 1 68 ? 11.954 -6.181 -20.117 1.00 64.31 68 GLU A O 1
ATOM 583 N N . PRO A 1 69 ? 10.990 -4.168 -19.853 1.00 61.75 69 PRO A N 1
ATOM 584 C CA . PRO A 1 69 ? 12.270 -3.482 -19.685 1.00 61.75 69 PRO A CA 1
ATOM 585 C C . PRO A 1 69 ? 12.956 -3.814 -18.349 1.00 61.75 69 PRO A C 1
ATOM 587 O O . PRO A 1 69 ? 14.171 -3.995 -18.342 1.00 61.75 69 PRO A O 1
ATOM 590 N N . ALA A 1 70 ? 12.214 -3.990 -17.249 1.00 59.59 70 ALA A N 1
ATOM 591 C CA . ALA A 1 70 ? 12.785 -4.377 -15.953 1.00 59.59 70 ALA A CA 1
ATOM 592 C C . ALA A 1 70 ? 13.358 -5.809 -15.932 1.00 59.59 70 ALA A C 1
ATOM 594 O O . ALA A 1 70 ? 14.319 -6.080 -15.229 1.00 59.59 70 ALA A O 1
ATOM 595 N N . LYS A 1 71 ? 12.824 -6.733 -16.736 1.00 61.31 71 LYS A N 1
ATOM 596 C CA . LYS A 1 71 ? 13.352 -8.100 -16.890 1.00 61.31 71 LYS A CA 1
ATOM 597 C C . LYS A 1 71 ? 14.649 -8.143 -17.705 1.00 61.31 71 LYS A C 1
ATOM 599 O O . LYS A 1 71 ? 15.419 -9.094 -17.587 1.00 61.31 71 LYS A O 1
ATOM 604 N N . LYS A 1 72 ? 14.869 -7.140 -18.562 1.00 59.91 72 LYS A N 1
ATOM 605 C CA . LYS A 1 72 ? 16.133 -6.938 -19.289 1.00 59.91 72 LYS A CA 1
ATOM 606 C C . LYS A 1 72 ? 17.182 -6.223 -18.441 1.00 59.91 72 LYS A C 1
ATOM 608 O O . LYS A 1 72 ? 18.366 -6.343 -18.750 1.00 59.91 72 LYS A O 1
ATOM 613 N N . ALA A 1 73 ? 16.751 -5.505 -17.405 1.00 58.28 73 ALA A N 1
ATOM 614 C CA . ALA A 1 73 ? 17.646 -4.915 -16.430 1.00 58.28 73 ALA A CA 1
ATOM 615 C C . ALA A 1 73 ? 18.374 -6.031 -15.672 1.00 58.28 73 ALA A C 1
ATOM 617 O O . ALA A 1 73 ? 17.753 -6.961 -15.159 1.00 58.28 73 ALA A O 1
ATOM 618 N N . SER A 1 74 ? 19.702 -5.975 -15.664 1.00 54.41 74 SER A N 1
ATOM 619 C CA . SER A 1 74 ? 20.536 -7.033 -15.073 1.00 54.41 74 SER A CA 1
ATOM 620 C C . SER A 1 74 ? 20.940 -6.725 -13.629 1.00 54.41 74 SER A C 1
ATOM 622 O O . SER A 1 74 ? 21.361 -7.636 -12.920 1.00 54.41 74 SER A O 1
ATOM 624 N N . ASN A 1 75 ? 20.777 -5.471 -13.186 1.00 60.31 75 ASN A N 1
ATOM 625 C CA . ASN A 1 75 ? 21.221 -4.983 -11.880 1.00 60.31 75 ASN A CA 1
ATOM 626 C C . ASN A 1 75 ? 20.119 -4.199 -11.140 1.00 60.31 75 ASN A C 1
ATOM 628 O O . ASN A 1 75 ? 19.326 -3.486 -11.757 1.00 60.31 75 ASN A O 1
ATOM 632 N N . ASP A 1 76 ? 20.153 -4.237 -9.803 1.00 60.25 76 ASP A N 1
ATOM 633 C CA . ASP A 1 76 ? 19.227 -3.506 -8.919 1.00 60.25 76 ASP A CA 1
ATOM 634 C C . ASP A 1 76 ? 19.230 -1.978 -9.151 1.00 60.25 76 ASP A C 1
ATOM 636 O O . ASP A 1 76 ? 18.217 -1.312 -8.939 1.00 60.25 76 ASP A O 1
ATOM 640 N N . GLU A 1 77 ? 20.338 -1.401 -9.633 1.00 63.00 77 GLU A N 1
ATOM 641 C CA . GLU A 1 77 ? 20.433 0.030 -9.973 1.00 63.00 77 GLU A CA 1
ATOM 642 C C . GLU A 1 77 ? 19.593 0.424 -11.194 1.00 63.00 77 GLU A C 1
ATOM 644 O O . GLU A 1 77 ? 19.009 1.506 -11.220 1.00 63.00 77 GLU A O 1
ATOM 649 N N . GLU A 1 78 ? 19.480 -0.445 -12.198 1.00 63.38 78 GLU A N 1
ATOM 650 C CA . GLU A 1 78 ? 18.655 -0.183 -13.383 1.00 63.38 78 GLU A CA 1
ATOM 651 C C . GLU A 1 78 ? 17.166 -0.253 -13.035 1.00 63.38 78 GLU A C 1
ATOM 653 O O . GLU A 1 78 ? 16.378 0.577 -13.492 1.00 63.38 78 GLU A O 1
ATOM 658 N N . ILE A 1 79 ? 16.798 -1.186 -12.152 1.00 63.19 79 ILE A N 1
ATOM 659 C CA . ILE A 1 79 ? 15.452 -1.286 -11.578 1.00 63.19 79 ILE A CA 1
ATOM 660 C C . ILE A 1 79 ? 15.126 -0.019 -10.779 1.00 63.19 79 ILE A C 1
ATOM 662 O O . ILE A 1 79 ? 14.041 0.544 -10.927 1.00 63.19 79 ILE A O 1
ATOM 666 N N . LYS A 1 80 ? 16.078 0.477 -9.981 1.00 65.31 80 LYS A N 1
ATOM 667 C CA . LYS A 1 80 ? 15.914 1.712 -9.210 1.00 65.31 80 LYS A CA 1
ATOM 668 C C . LYS A 1 80 ? 15.746 2.945 -10.104 1.00 65.31 80 LYS A C 1
ATOM 670 O O . LYS A 1 80 ? 14.835 3.728 -9.871 1.00 65.31 80 LYS A O 1
ATOM 675 N N . ASN A 1 81 ? 16.540 3.082 -11.165 1.00 67.06 81 ASN A N 1
ATOM 676 C CA . ASN A 1 81 ? 16.402 4.187 -12.124 1.00 67.06 81 ASN A CA 1
ATOM 677 C C . ASN A 1 81 ? 15.057 4.145 -12.878 1.00 67.06 81 ASN A C 1
ATOM 679 O O . ASN A 1 81 ? 14.447 5.186 -13.138 1.00 67.06 81 ASN A O 1
ATOM 683 N N . LEU A 1 82 ? 14.564 2.946 -13.208 1.00 66.94 82 LEU A N 1
ATOM 684 C CA . LEU A 1 82 ? 13.224 2.747 -13.773 1.00 66.94 82 LEU A CA 1
ATOM 685 C C . LEU A 1 82 ? 12.129 3.165 -12.783 1.00 66.94 82 LEU A C 1
ATOM 687 O O . LEU A 1 82 ? 11.202 3.871 -13.176 1.00 66.94 82 LEU A O 1
ATOM 691 N N . LEU A 1 83 ? 12.251 2.786 -11.506 1.00 67.81 83 LEU A N 1
ATOM 692 C CA . LEU A 1 83 ? 11.330 3.220 -10.450 1.00 67.81 83 LEU A CA 1
ATOM 693 C C . LEU A 1 83 ? 11.335 4.733 -10.287 1.00 67.81 83 LEU A C 1
ATOM 695 O O . LEU A 1 83 ? 10.264 5.325 -10.309 1.00 67.81 83 LEU A O 1
ATOM 699 N N . GLU A 1 84 ? 12.510 5.356 -10.209 1.00 68.50 84 GLU A N 1
ATOM 700 C CA . GLU A 1 84 ? 12.638 6.810 -10.097 1.00 68.50 84 GLU A CA 1
ATOM 701 C C . GLU A 1 84 ? 12.001 7.515 -11.302 1.00 68.50 84 GLU A C 1
ATOM 703 O O . GLU A 1 84 ? 11.295 8.504 -11.133 1.00 68.50 84 GLU A O 1
ATOM 708 N N . THR A 1 85 ? 12.151 6.973 -12.515 1.00 69.56 85 THR A N 1
ATOM 709 C CA . THR A 1 85 ? 11.502 7.519 -13.721 1.00 69.56 85 THR A CA 1
ATOM 710 C C . THR A 1 85 ? 9.975 7.425 -13.639 1.00 69.56 85 THR A C 1
ATOM 712 O O . THR A 1 85 ? 9.267 8.390 -13.942 1.00 69.56 85 THR A O 1
ATOM 715 N N . ILE A 1 86 ? 9.453 6.275 -13.202 1.00 69.12 86 ILE A N 1
ATOM 716 C CA . ILE A 1 86 ? 8.012 6.057 -13.024 1.00 69.12 86 ILE A CA 1
ATOM 717 C C . ILE A 1 86 ? 7.475 6.988 -11.930 1.00 69.12 86 ILE A C 1
ATOM 719 O O . ILE A 1 86 ? 6.477 7.674 -12.149 1.00 69.12 86 ILE A O 1
ATOM 723 N N . GLU A 1 87 ? 8.158 7.077 -10.792 1.00 68.62 87 GLU A N 1
ATOM 724 C CA . GLU A 1 87 ? 7.791 7.936 -9.665 1.00 68.62 87 GLU A CA 1
ATOM 725 C C . GLU A 1 87 ? 7.837 9.419 -10.034 1.00 68.62 87 GLU A C 1
ATOM 727 O O . GLU A 1 87 ? 6.934 10.159 -9.653 1.00 68.62 87 GLU A O 1
ATOM 732 N N . HIS A 1 88 ? 8.809 9.854 -10.841 1.00 66.50 88 HIS A N 1
ATOM 733 C CA . HIS A 1 88 ? 8.872 11.235 -11.321 1.00 66.50 88 HIS A CA 1
ATOM 734 C C . HIS A 1 88 ? 7.716 11.561 -12.278 1.00 66.50 88 HIS A C 1
ATOM 736 O O . HIS A 1 88 ? 7.136 12.647 -12.217 1.00 66.50 88 HIS A O 1
ATOM 742 N N . SER A 1 89 ? 7.331 10.604 -13.129 1.00 67.12 89 SER A N 1
ATOM 743 C CA . SER A 1 89 ? 6.186 10.759 -14.036 1.00 67.12 89 SER A CA 1
ATOM 744 C C . SER A 1 89 ? 4.829 10.715 -13.317 1.00 67.12 89 SER A C 1
ATOM 746 O O . SER A 1 89 ? 3.865 11.321 -13.783 1.00 67.12 89 SER A O 1
ATOM 748 N N . GLN A 1 90 ? 4.755 10.039 -12.163 1.00 69.25 90 GLN A N 1
ATOM 749 C CA . GLN A 1 90 ? 3.528 9.804 -11.394 1.00 69.25 90 GLN A CA 1
ATOM 750 C C . GLN A 1 90 ? 3.615 10.340 -9.957 1.00 69.25 90 GLN A C 1
ATOM 752 O O . GLN A 1 90 ? 3.012 9.777 -9.046 1.00 69.25 90 GLN A O 1
ATOM 757 N N . THR A 1 91 ? 4.309 11.462 -9.751 1.00 67.75 91 THR A N 1
ATOM 758 C CA . THR A 1 91 ? 4.565 12.070 -8.427 1.00 67.75 91 THR A CA 1
ATOM 759 C C . THR A 1 91 ? 3.320 12.156 -7.541 1.00 67.75 91 THR A C 1
ATOM 761 O O . THR A 1 91 ? 3.340 11.703 -6.401 1.00 67.75 91 THR A O 1
ATOM 764 N N . LYS A 1 92 ? 2.190 12.627 -8.086 1.00 69.38 92 LYS A N 1
ATOM 765 C CA . LYS A 1 92 ? 0.916 12.718 -7.345 1.00 69.38 92 LYS A CA 1
ATOM 766 C C . LYS A 1 92 ? 0.363 11.362 -6.890 1.00 69.38 92 LYS A C 1
ATOM 768 O O . LYS A 1 92 ? -0.245 11.281 -5.826 1.00 69.38 92 LYS A O 1
ATOM 773 N N . LEU A 1 93 ? 0.531 10.313 -7.697 1.00 70.12 93 LEU A N 1
ATOM 774 C CA . LEU A 1 93 ? 0.088 8.965 -7.343 1.00 70.12 93 LEU A CA 1
ATOM 775 C C . LEU A 1 93 ? 1.005 8.368 -6.275 1.00 70.12 93 LEU A C 1
ATOM 777 O O . LEU A 1 93 ? 0.504 7.798 -5.311 1.00 70.12 93 LEU A O 1
ATOM 781 N N . THR A 1 94 ? 2.321 8.514 -6.434 1.00 69.75 94 THR A N 1
ATOM 782 C CA . THR A 1 94 ? 3.307 8.033 -5.460 1.00 69.75 94 THR A CA 1
ATOM 783 C C . THR A 1 94 ? 3.088 8.688 -4.101 1.00 69.75 94 THR A C 1
ATOM 785 O O . THR A 1 94 ? 3.012 7.986 -3.099 1.00 69.75 94 THR A O 1
ATOM 788 N N . ASP A 1 95 ? 2.863 10.004 -4.061 1.00 70.75 95 ASP A N 1
ATOM 789 C CA . ASP A 1 95 ? 2.573 10.720 -2.815 1.00 70.75 95 ASP A CA 1
ATOM 790 C C . ASP A 1 95 ? 1.276 10.241 -2.139 1.00 70.75 95 ASP A C 1
ATOM 792 O O . ASP A 1 95 ? 1.232 10.083 -0.916 1.00 70.75 95 ASP A O 1
ATOM 796 N N . MET A 1 96 ? 0.226 9.970 -2.923 1.00 70.88 96 MET A N 1
ATOM 797 C CA . MET A 1 96 ? -1.033 9.413 -2.414 1.00 70.88 96 MET A CA 1
ATOM 798 C C . MET A 1 96 ? -0.864 7.979 -1.901 1.00 70.88 96 MET A C 1
ATOM 800 O O . MET A 1 96 ? -1.388 7.635 -0.842 1.00 70.88 96 MET A O 1
ATOM 804 N N . LEU A 1 97 ? -0.125 7.136 -2.621 1.00 71.31 97 LEU A N 1
ATOM 805 C CA . LEU A 1 97 ? 0.159 5.767 -2.197 1.00 71.31 97 LEU A CA 1
ATOM 806 C C . LEU A 1 97 ? 1.006 5.748 -0.929 1.00 71.31 97 LEU A C 1
ATOM 808 O O . LEU A 1 97 ? 0.677 5.008 -0.009 1.00 71.31 97 LEU A O 1
ATOM 812 N N . GLU A 1 98 ? 2.030 6.594 -0.823 1.00 70.81 98 GLU A N 1
ATOM 813 C CA . GLU A 1 98 ? 2.812 6.732 0.405 1.00 70.81 98 GLU A CA 1
ATOM 814 C C . GLU A 1 98 ? 1.941 7.151 1.590 1.00 70.81 98 GLU A C 1
ATOM 816 O O . GLU A 1 98 ? 2.103 6.608 2.682 1.00 70.81 98 GLU A O 1
ATOM 821 N N . TYR A 1 99 ? 0.987 8.067 1.388 1.00 73.12 99 TYR A N 1
ATOM 822 C CA . TYR A 1 99 ? 0.050 8.464 2.439 1.00 73.12 99 TYR A CA 1
ATOM 823 C C . TYR A 1 99 ? -0.737 7.268 2.996 1.00 73.12 99 TYR A C 1
ATOM 825 O O . TYR A 1 99 ? -0.747 7.031 4.211 1.00 73.12 99 TYR A O 1
ATOM 833 N N . TYR A 1 100 ? -1.356 6.485 2.110 1.00 68.88 100 TYR A N 1
ATOM 834 C CA . TYR A 1 100 ? -2.160 5.336 2.521 1.00 68.88 100 TYR A CA 1
ATOM 835 C C . TYR A 1 100 ? -1.303 4.183 3.065 1.00 68.88 100 TYR A C 1
ATOM 837 O O . TYR A 1 100 ? -1.629 3.633 4.121 1.00 68.88 100 TYR A O 1
ATOM 845 N N . VAL A 1 101 ? -0.185 3.865 2.399 1.00 65.94 101 VAL A N 1
ATOM 846 C CA . VAL A 1 101 ? 0.716 2.760 2.763 1.00 65.94 101 VAL A CA 1
ATOM 847 C C . VAL A 1 101 ? 1.431 3.042 4.080 1.00 65.94 101 VAL A C 1
ATOM 849 O O . VAL A 1 101 ? 1.346 2.265 5.036 1.00 65.94 101 VAL A O 1
ATOM 852 N N . HIS A 1 102 ? 2.172 4.147 4.148 1.00 64.75 102 HIS A N 1
ATOM 853 C CA . HIS A 1 102 ? 3.113 4.367 5.241 1.00 64.75 102 HIS A CA 1
ATOM 854 C C . HIS A 1 102 ? 2.463 4.921 6.497 1.00 64.75 102 HIS A C 1
ATOM 856 O O . HIS A 1 102 ? 3.000 4.703 7.583 1.00 64.75 102 HIS A O 1
ATOM 862 N N . PHE A 1 103 ? 1.323 5.603 6.380 1.00 65.00 103 PHE A N 1
ATOM 863 C CA . PHE A 1 103 ? 0.807 6.376 7.503 1.00 65.00 103 PHE A CA 1
ATOM 864 C C . PHE A 1 103 ? -0.613 6.003 7.914 1.00 65.00 103 PHE A C 1
ATOM 866 O O . PHE A 1 103 ? -0.838 5.748 9.096 1.00 65.00 103 PHE A O 1
ATOM 873 N N . PHE A 1 104 ? -1.558 5.924 6.976 1.00 67.12 104 PHE A N 1
ATOM 874 C CA . PHE A 1 104 ? -2.963 5.709 7.327 1.00 67.12 104 PHE A CA 1
ATOM 875 C C . PHE A 1 104 ? -3.237 4.274 7.804 1.00 67.12 104 PHE A C 1
ATOM 877 O O . PHE A 1 104 ? -3.555 4.068 8.976 1.00 67.12 104 PHE A O 1
ATOM 884 N N . PHE A 1 105 ? -3.031 3.262 6.953 1.00 68.69 105 PHE A N 1
ATOM 885 C CA . PHE A 1 105 ? -3.352 1.873 7.316 1.00 68.69 105 PHE A CA 1
ATOM 886 C C . PHE A 1 105 ? -2.381 1.279 8.339 1.00 68.69 105 PHE A C 1
ATOM 888 O O . PHE A 1 105 ? -2.795 0.514 9.210 1.00 68.69 105 PHE A O 1
ATOM 895 N N . THR A 1 106 ? -1.110 1.690 8.301 1.00 74.88 106 THR A N 1
ATOM 896 C CA . THR A 1 106 ? -0.125 1.299 9.322 1.00 74.88 106 THR A CA 1
ATOM 897 C C . THR A 1 106 ? -0.492 1.876 10.696 1.00 74.88 106 THR A C 1
ATOM 899 O O . THR A 1 106 ? -0.449 1.160 11.695 1.00 74.88 106 THR A O 1
ATOM 902 N N . GLY A 1 107 ? -0.936 3.137 10.758 1.00 73.25 107 GLY A N 1
ATOM 903 C CA . GLY A 1 107 ? -1.424 3.745 11.997 1.00 73.25 107 GLY A CA 1
ATOM 904 C C . GLY A 1 107 ? -2.696 3.079 12.534 1.00 73.25 107 GLY A C 1
ATOM 905 O O . GLY A 1 107 ? -2.782 2.816 13.734 1.00 73.25 107 GLY A O 1
ATOM 906 N N . MET A 1 108 ? -3.648 2.745 11.653 1.00 72.81 108 MET A N 1
ATOM 907 C CA . MET A 1 108 ? -4.884 2.044 12.030 1.00 72.81 108 MET A CA 1
ATOM 908 C C . MET A 1 108 ? -4.615 0.642 12.578 1.00 72.81 108 MET A C 1
ATOM 910 O O . MET A 1 108 ? -5.209 0.259 13.583 1.00 72.81 108 MET A O 1
ATOM 914 N N . PHE A 1 109 ? -3.687 -0.099 11.975 1.00 77.75 109 PHE A N 1
ATOM 915 C CA . PHE A 1 109 ? -3.301 -1.420 12.461 1.00 77.75 109 PHE A CA 1
ATOM 916 C C . PHE A 1 109 ? -2.637 -1.357 13.844 1.00 77.75 109 PHE A C 1
ATOM 918 O O . PHE A 1 109 ? -3.030 -2.079 14.756 1.00 77.75 109 PHE A O 1
ATOM 925 N N . GLU A 1 110 ? -1.674 -0.453 14.049 1.00 75.31 110 GLU A N 1
ATOM 926 C CA . GLU A 1 110 ? -1.035 -0.265 15.362 1.00 75.31 110 GLU A CA 1
ATOM 927 C C . GLU A 1 110 ? -2.043 0.176 16.437 1.00 75.31 110 GLU A C 1
ATOM 929 O O . GLU A 1 110 ? -1.938 -0.215 17.603 1.00 75.31 110 GLU A O 1
ATOM 934 N N . PHE A 1 111 ? -3.059 0.952 16.050 1.00 74.81 111 PHE A N 1
ATOM 935 C CA . PHE A 1 111 ? -4.153 1.334 16.937 1.00 74.81 111 PHE A CA 1
ATOM 936 C C . PHE A 1 111 ? -5.009 0.126 17.354 1.00 74.81 111 PHE A C 1
ATOM 938 O O . PHE A 1 111 ? -5.286 -0.028 18.545 1.00 74.81 111 PHE A O 1
ATOM 945 N N . GLU A 1 112 ? -5.373 -0.760 16.417 1.00 79.06 112 GLU A N 1
ATOM 946 C CA . GLU A 1 112 ? -6.082 -2.016 16.723 1.00 79.06 112 GLU A CA 1
ATOM 947 C C . GLU A 1 112 ? -5.277 -2.917 17.670 1.00 79.06 112 GLU A C 1
ATOM 949 O O . GLU A 1 112 ? -5.833 -3.505 18.601 1.00 79.06 112 GLU A O 1
ATOM 954 N N . GLN A 1 113 ? -3.952 -2.947 17.503 1.00 81.50 113 GLN A N 1
ATOM 955 C CA . GLN A 1 113 ? -3.030 -3.712 18.347 1.00 81.50 113 GLN A CA 1
ATOM 956 C C . GLN A 1 113 ? -2.763 -3.066 19.719 1.00 81.50 113 GLN A C 1
ATOM 958 O O . GLN A 1 113 ? -1.984 -3.597 20.509 1.00 81.50 113 GLN A O 1
ATOM 963 N N . ARG A 1 114 ? -3.438 -1.950 20.042 1.00 82.62 114 ARG A N 1
ATOM 964 C CA . ARG A 1 114 ? -3.284 -1.155 21.279 1.00 82.62 114 ARG A CA 1
ATOM 965 C C . ARG A 1 114 ? -1.907 -0.499 21.443 1.00 82.62 114 ARG A C 1
ATOM 967 O O . ARG A 1 114 ? -1.579 -0.014 22.528 1.00 82.62 114 ARG A O 1
ATOM 974 N N . ASN A 1 115 ? -1.130 -0.399 20.368 1.00 82.31 115 ASN A N 1
ATOM 975 C CA . ASN A 1 115 ? 0.159 0.288 20.331 1.00 82.31 115 ASN A CA 1
ATOM 976 C C . ASN A 1 115 ? -0.035 1.785 20.053 1.00 82.31 115 ASN A C 1
ATOM 978 O O . ASN A 1 115 ? 0.383 2.330 19.029 1.00 82.31 115 ASN A O 1
ATOM 982 N N . TYR A 1 116 ? -0.679 2.484 20.987 1.00 80.56 116 TYR A N 1
ATOM 983 C CA . TYR A 1 116 ? -1.136 3.859 20.762 1.00 80.56 116 TYR A CA 1
ATOM 984 C C . TYR A 1 116 ? -0.004 4.861 20.493 1.00 80.56 116 TYR A C 1
ATOM 986 O O . TYR A 1 116 ? -0.194 5.796 19.721 1.00 80.56 116 TYR A O 1
ATOM 994 N N . LEU A 1 117 ? 1.184 4.668 21.080 1.00 81.19 117 LEU A N 1
ATOM 995 C CA . LEU A 1 117 ? 2.340 5.540 20.825 1.00 81.19 117 LEU A CA 1
ATOM 996 C C . LEU A 1 117 ? 2.820 5.441 19.370 1.00 81.19 117 LEU A C 1
ATOM 998 O O . LEU A 1 117 ? 3.067 6.470 18.739 1.00 81.19 117 LEU A O 1
ATOM 1002 N N . SER A 1 118 ? 2.895 4.223 18.829 1.00 78.56 118 SER A N 1
ATOM 1003 C CA . SER A 1 118 ? 3.244 3.976 17.427 1.00 78.56 118 SER A CA 1
ATOM 1004 C C . SER A 1 118 ? 2.166 4.526 16.497 1.00 78.56 118 SER A C 1
ATOM 1006 O O . SER A 1 118 ? 2.481 5.260 15.563 1.00 78.56 118 SER A O 1
ATOM 1008 N N . ALA A 1 119 ? 0.890 4.267 16.800 1.00 75.44 119 ALA A N 1
ATOM 1009 C CA . ALA A 1 119 ? -0.235 4.785 16.024 1.00 75.44 119 ALA A CA 1
ATOM 1010 C C . ALA A 1 119 ? -0.219 6.322 15.928 1.00 75.44 119 ALA A C 1
ATOM 1012 O O . ALA A 1 119 ? -0.317 6.876 14.836 1.00 75.44 119 ALA A O 1
ATOM 1013 N N . ILE A 1 120 ? -0.006 7.023 17.049 1.00 79.62 120 ILE A N 1
ATOM 1014 C CA . ILE A 1 120 ? 0.090 8.493 17.076 1.00 79.62 120 ILE A CA 1
ATOM 1015 C C . ILE A 1 120 ? 1.271 8.994 16.233 1.00 79.62 120 ILE A C 1
ATOM 1017 O O . ILE A 1 120 ? 1.145 10.006 15.542 1.00 79.62 120 ILE A O 1
ATOM 1021 N N . ALA A 1 121 ? 2.417 8.308 16.266 1.00 82.06 121 ALA A N 1
ATOM 1022 C CA . ALA A 1 121 ? 3.575 8.678 15.456 1.00 82.06 121 ALA A CA 1
ATOM 1023 C C . ALA A 1 121 ? 3.294 8.540 13.948 1.00 82.06 121 ALA A C 1
ATOM 1025 O O . ALA A 1 121 ? 3.625 9.446 13.172 1.00 82.06 121 ALA A O 1
ATOM 1026 N N . TYR A 1 122 ? 2.635 7.452 13.539 1.00 76.81 122 TYR A N 1
ATOM 1027 C CA . TY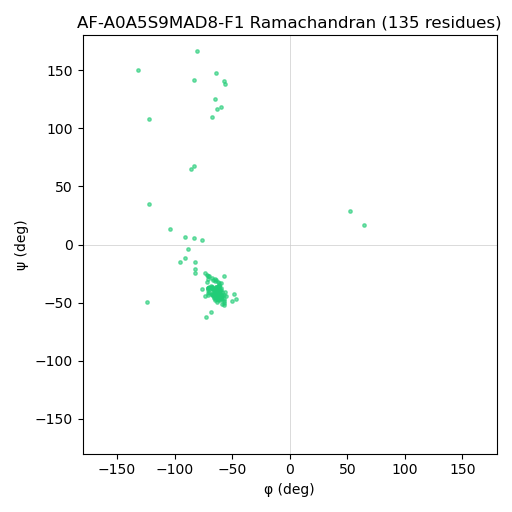R A 1 122 ? 2.219 7.245 12.152 1.00 76.81 122 TYR A CA 1
ATOM 1028 C C . TYR A 1 122 ? 1.172 8.271 11.709 1.00 76.81 122 TYR A C 1
ATOM 1030 O O . TYR A 1 122 ? 1.342 8.879 10.653 1.00 76.81 122 TYR A O 1
ATOM 1038 N N . TYR A 1 123 ? 0.166 8.570 12.537 1.00 76.31 123 TYR A N 1
ATOM 1039 C CA . TYR A 1 123 ? -0.844 9.584 12.218 1.00 76.31 123 TYR A CA 1
ATOM 1040 C C . TYR A 1 123 ? -0.258 10.990 12.074 1.00 76.31 123 TYR A C 1
ATOM 1042 O O . TYR A 1 123 ? -0.558 11.675 11.100 1.00 76.3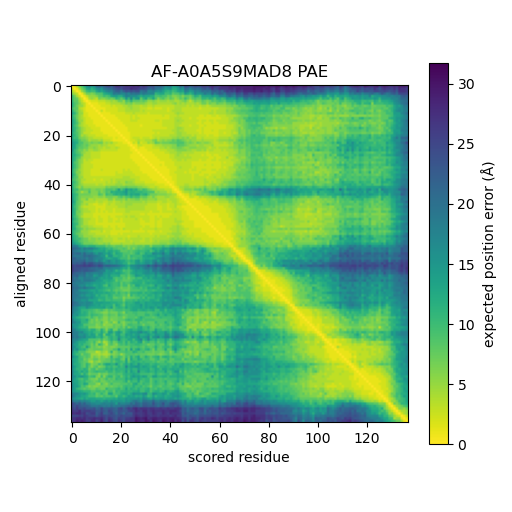1 123 TYR A O 1
ATOM 1050 N N . ARG A 1 124 ? 0.657 11.402 12.961 1.00 78.81 124 ARG A N 1
ATOM 1051 C CA . ARG A 1 124 ? 1.357 12.694 12.829 1.00 78.81 124 ARG A CA 1
ATOM 1052 C C . ARG A 1 124 ? 2.175 12.791 11.544 1.00 78.81 124 ARG A C 1
ATOM 1054 O O . ARG A 1 124 ? 2.280 13.860 10.945 1.00 78.81 124 ARG A O 1
ATOM 1061 N N . SER A 1 125 ? 2.768 11.678 11.121 1.00 75.88 125 SER A N 1
ATOM 1062 C CA . SER A 1 125 ? 3.523 11.623 9.870 1.00 75.88 125 SER A CA 1
ATOM 1063 C C . SER A 1 125 ? 2.587 11.713 8.654 1.00 75.88 125 SER A C 1
ATOM 1065 O O . SER A 1 125 ? 2.900 12.434 7.704 1.00 75.88 125 SER A O 1
ATOM 1067 N N . ALA A 1 126 ? 1.399 11.096 8.736 1.00 71.69 126 ALA A N 1
ATOM 1068 C CA . ALA A 1 126 ? 0.316 11.234 7.755 1.00 71.69 126 ALA A CA 1
ATOM 1069 C C . ALA A 1 126 ? -0.127 12.693 7.600 1.00 71.69 126 ALA A C 1
ATOM 1071 O O . ALA A 1 126 ? -0.189 13.216 6.488 1.00 71.69 126 ALA A O 1
ATOM 1072 N N . GLU A 1 127 ? -0.415 13.358 8.722 1.00 69.44 127 GLU A N 1
ATOM 1073 C CA . GLU A 1 127 ? -0.877 14.748 8.750 1.00 69.44 127 GLU A CA 1
ATOM 1074 C C . GLU A 1 127 ? 0.151 15.696 8.135 1.00 69.44 127 GLU A C 1
ATOM 1076 O O . GLU A 1 127 ? -0.205 16.571 7.349 1.00 69.44 127 GLU A O 1
ATOM 1081 N N . LYS A 1 128 ? 1.440 15.495 8.429 1.00 72.56 128 LYS A N 1
ATOM 1082 C CA . LYS A 1 128 ? 2.517 16.314 7.862 1.00 72.56 128 LYS A CA 1
ATOM 1083 C C . LYS A 1 128 ? 2.619 16.170 6.341 1.00 72.56 128 LYS A C 1
ATOM 1085 O O . LYS A 1 128 ? 2.857 17.159 5.658 1.00 72.56 128 LYS A O 1
ATOM 1090 N N . LYS A 1 129 ? 2.432 14.960 5.804 1.00 64.00 129 LYS A N 1
ATOM 1091 C CA . LYS A 1 129 ? 2.428 14.714 4.352 1.00 64.00 129 LYS A CA 1
ATOM 1092 C C . LYS A 1 129 ? 1.164 15.304 3.701 1.00 64.00 129 LYS A C 1
ATOM 1094 O O . LYS A 1 129 ? 1.252 15.924 2.646 1.00 64.00 129 LYS A O 1
ATOM 1099 N N . SER A 1 130 ? 0.011 15.198 4.368 1.00 53.12 130 SER A N 1
ATOM 1100 C CA . SER A 1 130 ? -1.256 15.777 3.903 1.00 53.12 130 SER A CA 1
ATOM 1101 C C . SER A 1 130 ? -1.244 17.314 3.911 1.00 53.12 130 SER A C 1
ATOM 1103 O O . SER A 1 130 ? -1.720 17.925 2.957 1.00 53.12 130 SER A O 1
ATOM 1105 N N . SER A 1 131 ? -0.633 17.976 4.903 1.00 45.22 131 SER A N 1
ATOM 1106 C CA . SER A 1 131 ? -0.620 19.450 4.964 1.00 45.22 131 SER A CA 1
ATOM 1107 C C . SER A 1 131 ? 0.260 20.108 3.893 1.00 45.22 131 SER A C 1
ATOM 1109 O O . SER A 1 131 ? -0.057 21.205 3.436 1.00 45.22 131 SER A O 1
ATOM 1111 N N . ILE A 1 132 ? 1.305 19.419 3.418 1.00 49.00 132 ILE A N 1
ATOM 1112 C CA . ILE A 1 132 ? 2.143 19.885 2.300 1.00 49.00 132 ILE A CA 1
ATOM 1113 C C . ILE A 1 132 ? 1.330 19.951 0.995 1.00 49.00 132 ILE A C 1
ATOM 1115 O O . ILE A 1 132 ? 1.548 20.842 0.176 1.00 49.00 132 ILE A O 1
ATOM 1119 N N . SER A 1 133 ? 0.339 19.068 0.824 1.00 43.00 133 SER A N 1
ATOM 1120 C CA . SER A 1 133 ? -0.524 19.052 -0.365 1.00 43.00 133 SER A CA 1
ATOM 1121 C C . SER A 1 133 ? -1.487 20.251 -0.442 1.00 43.00 133 SER A C 1
ATOM 1123 O O . SER A 1 133 ? -1.814 20.699 -1.539 1.00 43.00 133 SER A O 1
ATOM 1125 N N . TYR A 1 134 ? -1.870 20.833 0.703 1.00 39.94 134 TYR A N 1
ATOM 1126 C CA . TYR A 1 134 ? -2.747 22.012 0.780 1.00 39.94 134 TYR A CA 1
ATOM 1127 C C . TYR A 1 134 ? -2.025 23.351 0.568 1.00 39.94 134 TYR A C 1
ATOM 1129 O O . TYR A 1 134 ? -2.689 24.352 0.332 1.00 39.94 134 TYR A O 1
ATOM 1137 N N . GLN A 1 135 ? -0.690 23.399 0.644 1.00 33.56 135 GLN A N 1
ATOM 1138 C CA . GLN A 1 135 ? 0.081 24.632 0.403 1.00 33.56 135 GLN A CA 1
ATOM 1139 C C . GLN A 1 135 ? 0.466 24.846 -1.070 1.00 33.56 135 GLN A C 1
ATOM 1141 O O . GLN A 1 135 ? 1.065 25.864 -1.404 1.00 33.56 135 GLN A O 1
ATOM 1146 N N . MET A 1 136 ? 0.143 23.892 -1.946 1.00 37.88 136 MET A N 1
ATOM 1147 C CA . MET A 1 136 ? 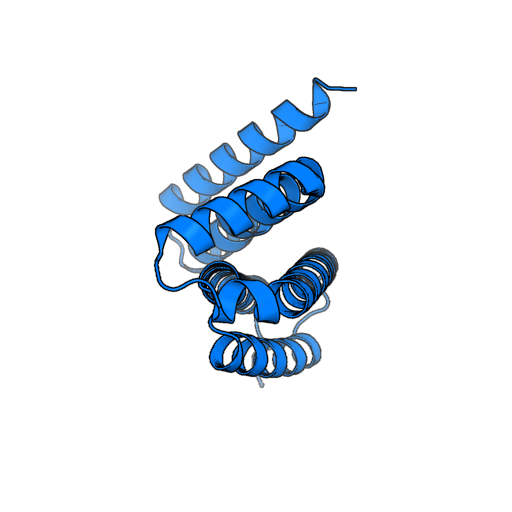0.440 23.931 -3.386 1.00 37.88 136 MET A CA 1
ATOM 1148 C C . MET A 1 136 ? -0.793 24.258 -4.251 1.00 37.88 136 MET A C 1
ATOM 1150 O O . MET A 1 136 ? -0.751 24.079 -5.469 1.00 37.88 136 MET A O 1
ATOM 1154 N N . ILE A 1 137 ? -1.879 24.727 -3.627 1.00 38.47 137 ILE A N 1
ATOM 1155 C CA . ILE A 1 137 ? -3.092 25.265 -4.265 1.00 38.47 137 ILE A CA 1
ATOM 1156 C C . ILE A 1 137 ? -3.219 26.728 -3.844 1.00 38.47 137 ILE A C 1
ATOM 1158 O O . ILE A 1 137 ? -3.509 27.563 -4.727 1.00 38.47 137 ILE A O 1
#

Foldseek 3Di:
DPDQDELLVLLQLLLVL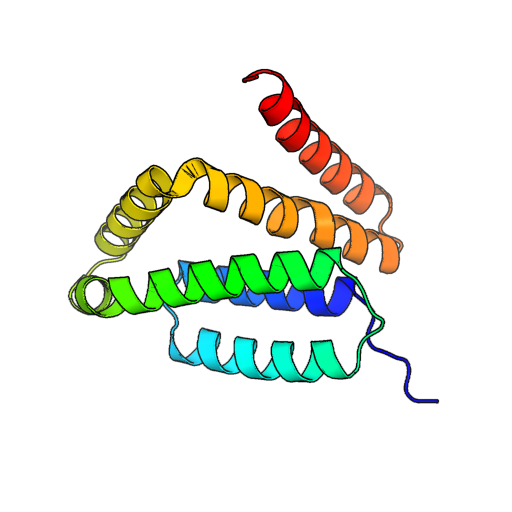VVCLLVLVLVVNVVSLVVSVVSCVRHDDDPVSVVLNVLSVVSSVVSVVCSVVVVVDPDPVSSVVVVVVVCVVPVVSVLVNCLSNQAPSQLVVCVVVVVNVSSVVSPVVSVVSVVVVVVVD

Solvent-accessible surface area (backbone atoms only — not comparable to full-atom values): 7463 Å² total; per-residue (Å²): 130,85,78,60,53,54,69,34,64,56,38,49,50,53,40,53,34,50,54,28,50,78,65,69,37,57,75,61,27,56,54,44,48,58,54,49,58,56,48,61,73,58,30,66,96,47,71,68,58,53,51,51,50,52,55,48,54,51,53,48,53,51,47,58,73,49,36,66,64,49,70,69,40,89,48,73,66,54,47,48,55,52,48,52,52,50,42,67,76,36,46,74,57,49,55,52,48,47,39,45,48,68,9,48,27,47,15,47,36,30,42,75,73,65,38,52,72,61,13,52,53,24,43,55,53,30,50,58,60,53,54,58,63,67,74,77,114